Protein AF-A0A6V7JTK4-F1 (afdb_monomer)

Mean predicted aligned error: 4.04 Å

Foldseek 3Di:
DDQVVVQVVCPVPDDPVPGPPLTDDDDPDFDADPVGHGPVVVVVVVSPDD

Solvent-accessible surface area (backbone atoms only — not comparable to full-atom values): 3350 Å² total; per-residue (Å²): 138,56,54,62,59,52,44,53,52,43,50,74,76,43,62,77,92,71,41,60,84,89,60,66,79,92,68,99,67,85,57,56,42,100,86,69,46,77,31,59,70,60,52,50,52,63,71,70,60,129

Organism: NCBI:txid1563983

Secondary structure (DSSP, 8-state):
--HHHHHHHHHHHS-GGGS-TT-----SS--B-TTS-B-HHHHHHHHH--

Structure (mmCIF, N/CA/C/O backbone):
data_AF-A0A6V7JTK4-F1
#
_entry.id   AF-A0A6V7JTK4-F1
#
loop_
_atom_site.group_PDB
_atom_site.id
_atom_site.type_symbol
_atom_site.label_atom_id
_atom_site.label_alt_id
_atom_site.label_comp_id
_atom_site.label_asym_id
_atom_site.label_entity_id
_atom_site.label_seq_id
_atom_site.pdbx_PDB_ins_code
_atom_site.Cartn_x
_atom_site.Cartn_y
_atom_site.Cartn_z
_atom_site.occupancy
_atom_site.B_iso_or_equiv
_atom_site.auth_seq_id
_atom_site.auth_comp_id
_atom_site.auth_asym_id
_atom_site.auth_atom_id
_atom_site.pdbx_PDB_model_num
ATOM 1 N N . ILE A 1 1 ? -5.945 -9.297 -10.113 1.00 82.81 1 ILE A N 1
ATOM 2 C CA . ILE A 1 1 ? -4.756 -8.528 -9.696 1.00 82.81 1 ILE A CA 1
ATOM 3 C C . ILE A 1 1 ? -4.198 -9.239 -8.487 1.00 82.81 1 ILE A C 1
ATOM 5 O O . ILE A 1 1 ? -4.936 -9.437 -7.526 1.00 82.81 1 ILE A O 1
ATOM 9 N N . THR A 1 2 ? -2.964 -9.701 -8.592 1.00 93.06 2 THR A N 1
ATOM 10 C CA . THR A 1 2 ? -2.228 -10.346 -7.508 1.00 93.06 2 THR A CA 1
ATOM 11 C C . THR A 1 2 ? -1.256 -9.354 -6.872 1.00 93.06 2 THR A C 1
ATOM 13 O O . THR A 1 2 ? -1.044 -8.256 -7.383 1.00 93.06 2 THR A O 1
ATOM 16 N N . GLU A 1 3 ? -0.671 -9.724 -5.738 1.00 92.62 3 GLU A N 1
ATOM 17 C CA . GLU A 1 3 ? 0.337 -8.904 -5.058 1.00 92.62 3 GLU A CA 1
ATOM 18 C C . GLU A 1 3 ? 1.605 -8.750 -5.912 1.00 92.62 3 GLU A C 1
ATOM 20 O O . GLU A 1 3 ? 2.152 -7.652 -5.994 1.00 92.62 3 GLU A O 1
ATOM 25 N N . ASN A 1 4 ? 2.012 -9.812 -6.617 1.00 92.06 4 ASN A N 1
ATOM 26 C CA . ASN A 1 4 ? 3.169 -9.788 -7.516 1.00 92.06 4 ASN A CA 1
ATOM 27 C C . ASN A 1 4 ? 2.940 -8.870 -8.720 1.00 92.06 4 ASN A C 1
ATOM 29 O O . ASN A 1 4 ? 3.828 -8.088 -9.038 1.00 92.06 4 ASN A O 1
ATOM 33 N N . ASP A 1 5 ? 1.736 -8.875 -9.312 1.00 94.25 5 ASP A N 1
ATOM 34 C CA . ASP A 1 5 ? 1.417 -7.977 -10.435 1.00 94.25 5 ASP A CA 1
ATOM 35 C C . ASP A 1 5 ? 1.661 -6.502 -10.059 1.00 94.25 5 ASP A C 1
ATOM 37 O O . ASP A 1 5 ? 2.121 -5.710 -10.878 1.00 94.25 5 ASP A O 1
ATOM 41 N N . ILE A 1 6 ? 1.363 -6.123 -8.808 1.00 94.81 6 ILE A N 1
ATOM 42 C CA . ILE A 1 6 ? 1.562 -4.755 -8.306 1.00 94.81 6 ILE A CA 1
ATOM 43 C C . ILE A 1 6 ? 3.047 -4.467 -8.066 1.00 94.81 6 ILE A C 1
ATOM 45 O O . ILE A 1 6 ? 3.513 -3.372 -8.383 1.00 94.81 6 ILE A O 1
ATOM 49 N N . VAL A 1 7 ? 3.791 -5.423 -7.501 1.00 94.31 7 VAL A N 1
ATOM 50 C CA . VAL A 1 7 ? 5.238 -5.277 -7.283 1.00 94.31 7 VAL A CA 1
ATOM 51 C C . VAL A 1 7 ? 5.963 -5.100 -8.615 1.00 94.31 7 VAL A C 1
ATOM 53 O O . VAL A 1 7 ? 6.755 -4.167 -8.740 1.00 94.31 7 VAL A O 1
ATOM 56 N N . ASP A 1 8 ? 5.647 -5.929 -9.608 1.00 94.69 8 ASP A N 1
ATOM 57 C CA . ASP A 1 8 ? 6.263 -5.882 -10.935 1.00 94.69 8 ASP A CA 1
ATOM 58 C C . ASP A 1 8 ? 5.918 -4.582 -11.667 1.00 94.69 8 ASP A C 1
ATOM 60 O O . ASP A 1 8 ? 6.796 -3.940 -12.243 1.00 94.69 8 ASP A O 1
ATOM 64 N N . PHE A 1 9 ? 4.662 -4.137 -11.571 1.00 95.44 9 PHE A N 1
ATOM 65 C CA . PHE A 1 9 ? 4.227 -2.860 -12.135 1.00 95.44 9 PHE A CA 1
ATOM 66 C C . PHE A 1 9 ? 5.014 -1.677 -11.552 1.00 95.44 9 PHE A C 1
ATOM 68 O O . PHE A 1 9 ? 5.530 -0.835 -12.286 1.00 95.44 9 PHE A O 1
ATOM 75 N N . VAL A 1 10 ? 5.176 -1.636 -10.225 1.00 94.62 10 VAL A N 1
ATOM 76 C CA . VAL A 1 10 ? 5.975 -0.596 -9.564 1.00 94.62 10 VAL A CA 1
ATOM 77 C C . VAL A 1 10 ? 7.454 -0.706 -9.934 1.00 94.62 10 VAL A C 1
ATOM 79 O O . VAL A 1 10 ? 8.109 0.317 -10.125 1.00 94.62 10 VAL A O 1
ATOM 82 N N . ALA A 1 11 ? 7.985 -1.924 -10.040 1.00 94.88 11 ALA A N 1
ATOM 83 C CA . ALA A 1 11 ? 9.388 -2.141 -10.358 1.00 94.88 11 ALA A CA 1
ATOM 84 C C . ALA A 1 11 ? 9.754 -1.706 -11.784 1.00 94.88 11 ALA A C 1
ATOM 86 O O . ALA A 1 11 ? 10.867 -1.228 -12.012 1.00 94.88 11 ALA A O 1
ATOM 87 N N . GLN A 1 12 ? 8.817 -1.855 -12.722 1.00 96.50 12 GLN A N 1
ATOM 88 C CA . GLN A 1 12 ? 8.978 -1.446 -14.114 1.00 96.50 12 GLN A CA 1
ATOM 89 C C . GLN A 1 12 ? 8.964 0.080 -14.277 1.00 96.50 12 GLN A C 1
ATOM 91 O O . GLN A 1 12 ? 9.766 0.621 -15.039 1.00 96.50 12 GLN A O 1
ATOM 96 N N . ASP A 1 13 ? 8.068 0.767 -13.563 1.00 95.88 13 ASP A N 1
ATOM 97 C CA . ASP A 1 13 ? 7.776 2.179 -13.821 1.00 95.88 13 ASP A CA 1
ATOM 98 C C . ASP A 1 13 ? 8.489 3.144 -12.851 1.00 95.88 13 ASP A C 1
ATOM 100 O O . ASP A 1 13 ? 8.639 4.328 -13.166 1.00 95.88 13 ASP A O 1
ATOM 104 N N . LEU A 1 14 ? 8.951 2.671 -11.680 1.00 95.44 14 LEU A N 1
ATOM 105 C CA . LEU A 1 14 ? 9.624 3.496 -10.668 1.00 95.44 14 LEU A CA 1
ATOM 106 C C . LEU A 1 14 ? 11.102 3.119 -10.440 1.00 95.44 14 LEU A C 1
ATOM 108 O O . LEU A 1 14 ? 11.498 1.961 -10.591 1.00 95.44 14 LEU A O 1
ATOM 112 N N . PRO A 1 15 ? 11.935 4.080 -9.988 1.00 95.31 15 PRO A N 1
ATOM 113 C CA . PRO A 1 15 ? 13.311 3.802 -9.583 1.00 95.31 15 PRO A CA 1
ATOM 114 C C . PRO A 1 15 ? 13.405 2.794 -8.426 1.00 95.31 15 PRO A C 1
ATOM 116 O O . PRO A 1 15 ? 12.561 2.788 -7.532 1.00 95.31 15 PRO A O 1
ATOM 119 N N . ASP A 1 16 ? 14.506 2.037 -8.376 1.00 94.12 16 ASP A N 1
ATOM 120 C CA . ASP A 1 16 ? 14.761 0.948 -7.409 1.00 94.12 16 ASP A CA 1
ATOM 121 C C . ASP A 1 16 ? 14.490 1.307 -5.933 1.00 94.12 16 ASP A C 1
ATOM 123 O O . ASP A 1 16 ? 13.933 0.515 -5.173 1.00 94.12 16 ASP A O 1
ATOM 127 N N . HIS A 1 17 ? 14.807 2.534 -5.510 1.00 94.50 17 HIS A N 1
ATOM 128 C CA . HIS A 1 17 ? 14.590 2.975 -4.126 1.00 94.50 17 HIS A CA 1
ATOM 129 C C . HIS A 1 17 ? 13.106 3.127 -3.732 1.00 94.50 17 HIS A C 1
ATOM 131 O O . HIS A 1 17 ? 12.809 3.284 -2.547 1.00 94.50 17 HIS A O 1
ATOM 137 N N . MET A 1 18 ? 12.185 3.105 -4.699 1.00 94.56 18 MET A N 1
ATOM 138 C CA . MET A 1 18 ? 10.732 3.155 -4.489 1.00 94.56 18 MET A CA 1
ATOM 139 C C . MET A 1 18 ? 10.068 1.778 -4.599 1.00 94.56 18 MET A C 1
ATOM 141 O O . MET A 1 18 ? 8.852 1.672 -4.434 1.00 94.56 18 MET A O 1
ATOM 145 N N . HIS A 1 19 ? 10.836 0.721 -4.878 1.00 94.81 19 HIS A N 1
ATOM 146 C CA . HIS A 1 19 ? 10.289 -0.625 -5.014 1.00 94.81 19 HIS A CA 1
ATOM 147 C C . HIS A 1 19 ? 9.696 -1.119 -3.688 1.00 94.81 19 HIS A C 1
ATOM 149 O O . HIS A 1 19 ? 10.233 -0.880 -2.602 1.00 94.81 19 HIS A O 1
ATOM 155 N N . LEU A 1 20 ? 8.587 -1.855 -3.773 1.00 93.38 20 LEU A N 1
ATOM 156 C CA . LEU A 1 20 ? 7.807 -2.323 -2.622 1.00 93.38 20 LEU A CA 1
ATOM 157 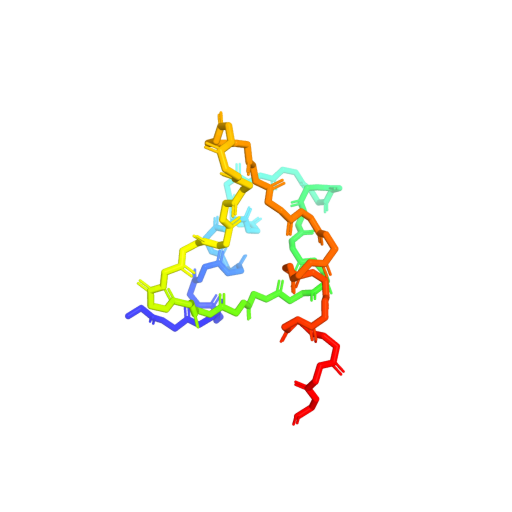C C . LEU A 1 20 ? 8.426 -3.571 -1.966 1.00 93.38 20 LEU A C 1
ATOM 159 O O . LEU A 1 20 ? 7.810 -4.628 -1.875 1.00 93.38 20 LEU A O 1
ATOM 163 N N . ARG A 1 21 ? 9.657 -3.442 -1.457 1.00 90.06 21 ARG A N 1
ATOM 164 C CA . ARG A 1 21 ? 10.419 -4.544 -0.828 1.00 90.06 21 ARG A CA 1
ATOM 165 C C . ARG A 1 21 ? 9.785 -5.092 0.452 1.00 90.06 21 ARG A C 1
ATOM 167 O O . ARG A 1 21 ? 10.091 -6.203 0.861 1.00 90.06 21 ARG A O 1
ATOM 174 N N . GLY A 1 22 ? 8.916 -4.305 1.087 1.00 87.44 22 GLY A N 1
ATOM 175 C CA . GLY A 1 22 ? 8.132 -4.729 2.249 1.00 87.44 22 GLY A CA 1
ATOM 176 C C . GLY A 1 22 ? 6.944 -5.631 1.905 1.00 87.44 22 GLY A C 1
ATOM 177 O O . GLY A 1 22 ? 6.217 -6.017 2.815 1.00 87.44 22 GLY A O 1
ATOM 178 N N . GLY A 1 23 ? 6.745 -5.942 0.620 1.00 89.75 23 GLY A N 1
ATOM 179 C CA . GLY A 1 23 ? 5.604 -6.695 0.124 1.00 89.75 23 GLY A CA 1
ATOM 180 C C . GLY A 1 23 ? 4.372 -5.825 -0.115 1.00 89.75 23 GLY A C 1
ATOM 181 O O . GLY A 1 23 ? 4.348 -4.618 0.149 1.00 89.75 23 GLY A O 1
ATOM 182 N N . VAL A 1 24 ? 3.334 -6.471 -0.634 1.00 92.19 24 VAL A N 1
ATOM 183 C CA . VAL A 1 24 ? 2.019 -5.893 -0.905 1.00 92.19 24 VAL A CA 1
ATOM 184 C C . VAL A 1 24 ? 0.989 -6.815 -0.274 1.00 92.19 24 VAL A C 1
ATOM 186 O O . VAL A 1 24 ? 1.159 -8.025 -0.314 1.00 92.19 24 VAL A O 1
ATOM 189 N N . LYS A 1 25 ? -0.068 -6.240 0.302 1.00 90.75 25 LYS A N 1
ATOM 190 C CA . LYS A 1 25 ? -1.227 -6.993 0.781 1.00 90.75 25 LYS A CA 1
ATOM 191 C C . LYS A 1 25 ? -2.493 -6.349 0.261 1.00 90.75 25 LYS A C 1
ATOM 193 O O . LYS A 1 25 ? -2.676 -5.140 0.428 1.00 90.75 25 LYS A O 1
ATOM 198 N N . ILE A 1 26 ? -3.361 -7.145 -0.351 1.00 90.94 26 ILE A N 1
ATOM 199 C CA . ILE A 1 26 ? -4.671 -6.666 -0.796 1.00 90.94 26 ILE A CA 1
ATOM 200 C C . ILE A 1 26 ? -5.622 -6.668 0.404 1.00 90.94 26 ILE A C 1
ATOM 202 O O . ILE A 1 26 ? -5.744 -7.659 1.119 1.00 90.94 26 ILE A O 1
ATOM 206 N N . LEU A 1 27 ? -6.263 -5.526 0.646 1.00 90.81 27 LEU A N 1
ATOM 207 C CA . LEU A 1 27 ? -7.221 -5.325 1.731 1.00 90.81 27 LEU A CA 1
ATOM 208 C C . LEU A 1 27 ? -8.578 -4.962 1.139 1.00 90.81 27 LEU A C 1
ATOM 210 O O . LEU A 1 27 ? -8.639 -4.145 0.222 1.00 90.81 27 LEU A O 1
ATOM 214 N N . ASP A 1 28 ? -9.653 -5.484 1.724 1.00 91.00 28 ASP A N 1
ATOM 215 C CA . ASP A 1 28 ? -11.017 -5.115 1.326 1.00 91.00 28 ASP A CA 1
ATOM 216 C C . ASP A 1 28 ? -11.324 -3.645 1.643 1.00 91.00 28 ASP A C 1
ATOM 218 O O . ASP A 1 28 ? -12.044 -2.970 0.909 1.00 91.00 28 ASP A O 1
ATOM 222 N N . GLN A 1 29 ? -10.759 -3.127 2.739 1.00 91.38 29 GLN A N 1
ATOM 223 C CA . GLN A 1 29 ? -10.942 -1.742 3.154 1.00 91.38 29 GLN A CA 1
ATOM 224 C C . GLN A 1 29 ? -9.679 -1.170 3.799 1.00 91.38 29 GLN A C 1
ATOM 226 O O . GLN A 1 29 ? -9.056 -1.785 4.669 1.00 91.38 29 GLN A O 1
ATOM 231 N N . MET A 1 30 ? -9.339 0.063 3.423 1.00 91.94 30 MET A N 1
ATOM 232 C CA . MET A 1 30 ? -8.228 0.788 4.028 1.00 91.94 30 MET A CA 1
ATOM 233 C C . MET A 1 30 ? -8.592 1.230 5.458 1.00 91.94 30 MET A C 1
ATOM 235 O O . MET A 1 30 ? -9.664 1.805 5.676 1.00 91.94 30 MET A O 1
ATOM 239 N N . PRO A 1 31 ? -7.728 0.990 6.461 1.00 93.12 31 PRO A N 1
ATOM 240 C CA . PRO A 1 31 ? -8.008 1.412 7.822 1.00 93.12 31 PRO A CA 1
ATOM 241 C C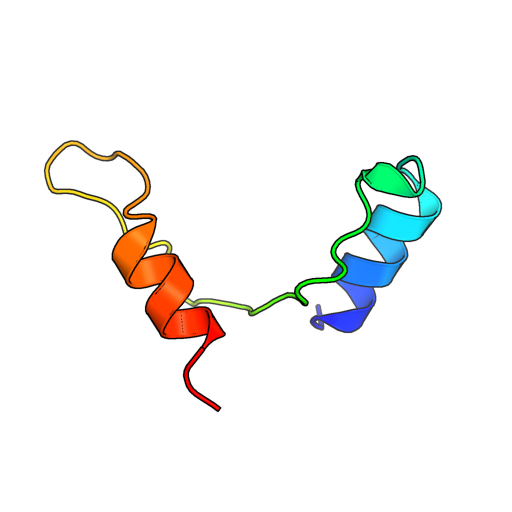 . PRO A 1 31 ? -7.804 2.924 7.952 1.00 93.12 31 PRO A C 1
ATOM 243 O O . PRO A 1 31 ? -6.693 3.432 7.776 1.00 93.12 31 PRO A O 1
ATOM 246 N N . TYR A 1 32 ? -8.864 3.636 8.326 1.00 96.00 32 TYR A N 1
ATOM 247 C CA . TYR A 1 32 ? -8.830 5.069 8.614 1.00 96.00 32 TYR A CA 1
ATOM 248 C C . TYR A 1 32 ? -9.048 5.352 10.106 1.00 96.00 32 TYR A C 1
ATOM 250 O O . TYR A 1 32 ? -9.590 4.530 10.848 1.00 96.00 32 TYR A O 1
ATOM 258 N N . THR A 1 33 ? -8.580 6.513 10.560 1.00 94.12 33 THR A N 1
ATOM 259 C CA . THR A 1 33 ? -8.952 7.102 11.849 1.00 94.12 33 THR A CA 1
ATOM 260 C C . THR A 1 33 ? -10.346 7.718 11.756 1.00 94.12 33 THR A C 1
ATOM 262 O O . THR A 1 33 ? -10.856 7.940 10.661 1.00 94.12 33 THR A O 1
ATOM 265 N N . GLU A 1 34 ? -10.940 8.077 12.894 1.00 92.50 34 GLU A N 1
ATOM 266 C CA . GLU A 1 34 ? -12.241 8.772 12.942 1.00 92.50 34 GLU A CA 1
ATOM 267 C C . GLU A 1 34 ? -12.246 10.084 12.135 1.00 92.50 34 GLU A C 1
ATOM 269 O O . GLU A 1 34 ? -13.270 10.511 11.621 1.00 92.50 34 GLU A O 1
ATOM 274 N N . THR A 1 35 ? -11.073 10.696 11.964 1.00 94.00 35 THR A N 1
ATOM 275 C CA . THR A 1 35 ? -10.850 11.914 11.172 1.00 94.00 35 THR A CA 1
ATOM 276 C C . THR A 1 35 ? -10.510 11.656 9.696 1.00 94.00 35 THR A C 1
ATOM 278 O O . THR A 1 35 ? -10.143 12.590 8.987 1.00 94.00 35 THR A O 1
ATOM 281 N N . GLY A 1 36 ? -10.571 10.404 9.225 1.00 93.00 36 GLY A N 1
ATOM 282 C CA . GLY A 1 36 ? -10.339 10.032 7.822 1.00 93.00 36 GLY A CA 1
ATOM 283 C C . GLY A 1 36 ? -8.869 9.918 7.397 1.00 93.00 36 GLY A C 1
ATOM 284 O O . GLY A 1 36 ? -8.582 9.723 6.218 1.00 93.00 36 GLY A O 1
ATOM 285 N N . LYS A 1 37 ? -7.904 10.016 8.321 1.00 95.31 37 LYS A N 1
ATOM 286 C CA . LYS A 1 37 ? -6.475 9.801 8.015 1.00 95.31 37 LYS A CA 1
ATOM 287 C C . LYS A 1 37 ? -6.155 8.310 7.988 1.00 95.31 37 LYS A C 1
ATOM 289 O O . LYS A 1 37 ? -6.764 7.540 8.719 1.00 95.31 37 LYS A O 1
ATOM 294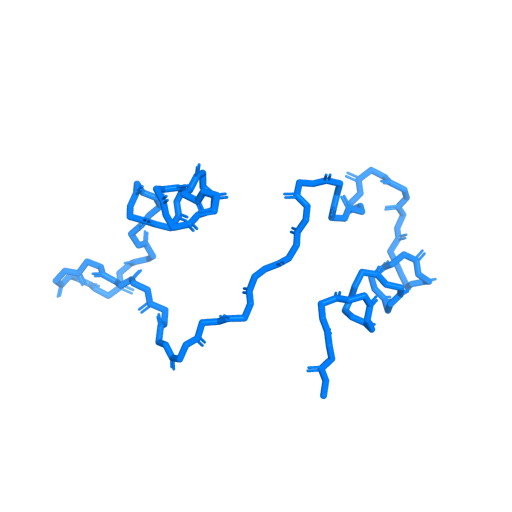 N N . ILE A 1 38 ? -5.162 7.887 7.202 1.00 94.50 38 ILE A N 1
ATOM 295 C CA . ILE A 1 38 ? -4.727 6.479 7.186 1.00 94.50 38 ILE A CA 1
ATOM 296 C C . ILE A 1 38 ? -4.216 6.080 8.571 1.00 94.50 38 ILE A C 1
ATOM 298 O O . ILE A 1 38 ? -3.271 6.672 9.107 1.00 94.50 38 ILE A O 1
ATOM 302 N N 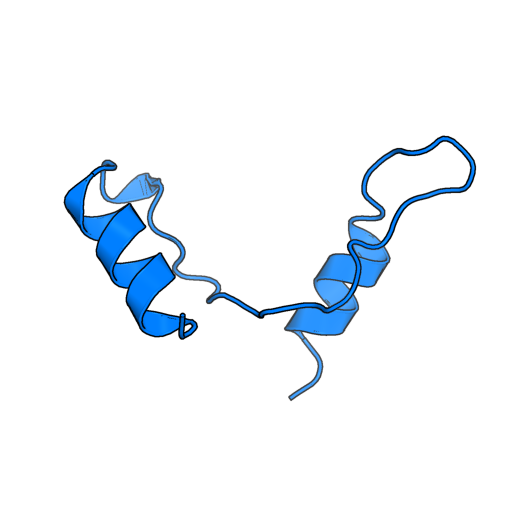. PHE A 1 39 ? -4.791 5.019 9.126 1.00 95.19 39 PHE A N 1
ATOM 303 C CA . PHE A 1 39 ? -4.389 4.485 10.414 1.00 95.19 39 PHE A CA 1
ATOM 304 C C . PHE A 1 39 ? -3.166 3.567 10.259 1.00 95.19 39 PHE A C 1
ATOM 306 O O . PHE A 1 39 ? -3.261 2.339 10.269 1.00 95.19 39 PHE A O 1
ATOM 313 N N . LYS A 1 40 ? -1.980 4.185 10.167 1.00 91.69 40 LYS A N 1
ATOM 314 C CA . LYS A 1 40 ? -0.692 3.504 9.929 1.00 91.69 40 LYS A CA 1
ATOM 315 C C . LYS A 1 40 ? -0.393 2.355 10.898 1.00 91.69 40 LYS A C 1
ATOM 317 O O . LYS A 1 40 ? 0.183 1.360 10.481 1.00 91.69 40 LYS A O 1
ATOM 322 N N . MET A 1 41 ? -0.762 2.478 12.176 1.00 91.19 41 MET A N 1
ATOM 323 C CA . MET A 1 41 ? -0.529 1.424 13.175 1.00 91.19 41 MET A CA 1
ATOM 324 C C . MET A 1 41 ? -1.321 0.152 12.853 1.00 91.19 41 MET A C 1
ATOM 326 O O . MET A 1 41 ? -0.741 -0.930 12.838 1.00 91.19 41 MET A O 1
ATOM 330 N N . LYS A 1 42 ? -2.617 0.289 12.534 1.00 89.62 42 LYS A N 1
ATOM 331 C CA . LYS A 1 42 ? -3.447 -0.845 12.107 1.00 89.62 42 LYS A CA 1
ATOM 332 C C . LYS A 1 42 ? -2.926 -1.439 10.803 1.00 89.62 42 LYS A C 1
ATOM 334 O O . LYS A 1 42 ? -2.763 -2.647 10.730 1.00 89.62 42 LYS A O 1
ATOM 339 N N . LEU A 1 43 ? -2.571 -0.595 9.831 1.00 90.94 43 LEU A N 1
ATOM 340 C CA . LEU A 1 43 ? -2.013 -1.050 8.556 1.00 90.94 43 LEU A CA 1
ATOM 341 C C . LEU A 1 43 ? -0.727 -1.877 8.741 1.00 90.94 43 LEU A C 1
ATOM 343 O O . LEU A 1 43 ? -0.594 -2.940 8.145 1.00 90.94 43 LEU A O 1
ATOM 347 N N . LYS A 1 44 ? 0.196 -1.432 9.608 1.00 89.19 44 LYS A N 1
ATOM 348 C CA . LYS A 1 44 ? 1.407 -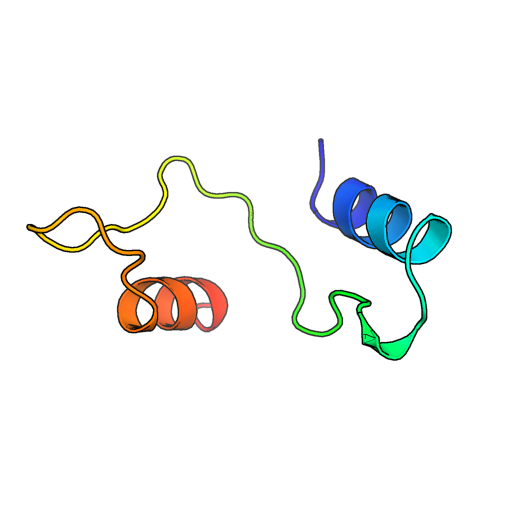2.198 9.947 1.00 89.19 44 LYS A CA 1
ATOM 349 C C . LYS A 1 44 ? 1.073 -3.538 10.599 1.00 89.19 44 LYS A C 1
ATOM 351 O O . LYS A 1 44 ? 1.641 -4.548 10.204 1.00 89.19 44 LYS A O 1
ATOM 356 N N . ALA A 1 45 ? 0.137 -3.564 11.548 1.00 88.81 45 ALA A N 1
ATOM 357 C CA . ALA A 1 45 ? -0.288 -4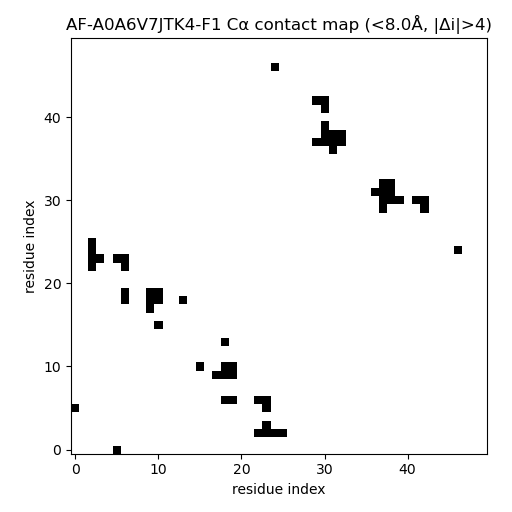.809 12.187 1.00 88.81 45 ALA A CA 1
ATOM 358 C C . ALA A 1 45 ? -0.854 -5.815 11.165 1.00 88.81 45 ALA A C 1
ATOM 360 O O . ALA A 1 45 ? -0.532 -7.001 11.223 1.00 88.81 45 ALA A O 1
ATOM 361 N N . THR A 1 46 ? -1.622 -5.340 10.178 1.00 87.31 46 THR A N 1
ATOM 362 C CA . THR A 1 46 ? -2.160 -6.188 9.104 1.00 87.31 46 THR A CA 1
ATOM 363 C C . THR A 1 46 ? -1.070 -6.789 8.209 1.00 87.31 46 THR A C 1
ATOM 365 O O . THR A 1 46 ? -1.252 -7.900 7.714 1.00 87.31 46 THR A O 1
ATOM 368 N N . MET A 1 47 ? 0.057 -6.093 8.024 1.00 83.56 47 MET A N 1
ATOM 369 C CA . MET A 1 47 ? 1.214 -6.575 7.251 1.00 83.56 47 MET A CA 1
ATOM 370 C C . MET A 1 47 ? 2.088 -7.568 8.037 1.00 83.56 47 MET A C 1
ATOM 372 O O . MET A 1 47 ? 2.705 -8.436 7.438 1.00 83.56 47 MET A O 1
ATOM 376 N N . MET A 1 48 ? 2.144 -7.451 9.369 1.00 78.25 48 MET A N 1
ATOM 377 C CA . MET A 1 48 ? 2.988 -8.296 10.236 1.00 78.25 48 MET A CA 1
ATOM 378 C C . MET A 1 48 ? 2.327 -9.618 10.654 1.00 78.25 48 MET A C 1
ATOM 380 O O . MET A 1 48 ? 2.996 -10.488 11.205 1.00 78.2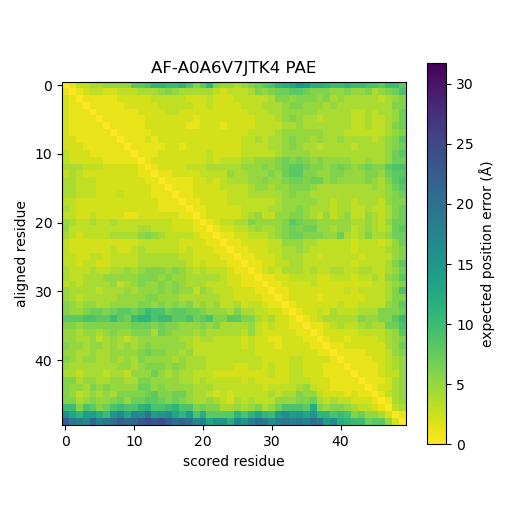5 48 MET A O 1
ATOM 384 N N . THR A 1 49 ? 1.019 -9.763 10.446 1.00 64.06 49 THR A N 1
ATOM 385 C CA . THR A 1 49 ? 0.3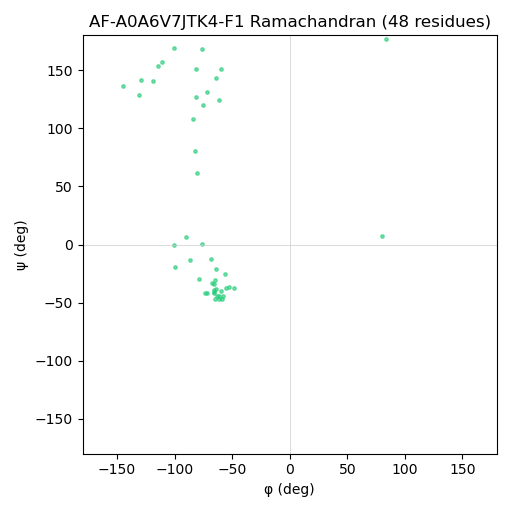01 -10.997 10.784 1.00 64.06 49 THR A CA 1
ATOM 386 C C . THR A 1 49 ? 0.466 -11.987 9.626 1.00 64.06 49 THR A C 1
ATOM 388 O O . THR A 1 49 ? -0.079 -11.734 8.547 1.00 64.06 49 THR A O 1
ATOM 391 N N . HIS A 1 50 ? 1.275 -13.028 9.869 1.00 52.03 50 HIS A N 1
ATOM 392 C CA . HIS A 1 50 ? 1.620 -14.131 8.960 1.00 52.03 50 HIS A CA 1
ATOM 393 C C . HIS A 1 50 ? 0.403 -14.927 8.487 1.00 52.03 50 HIS A C 1
ATOM 395 O O . HIS A 1 50 ? -0.478 -15.205 9.334 1.00 52.03 50 HIS A O 1
#

Radius of gyration: 12.74 Å; Cα contacts (8 Å, |Δi|>4): 31; chains: 1; bounding box: 27×26×27 Å

InterPro domains:
  IPR045851 AMP-binding enzyme domain superfamily [G3DSA:3.30.300.30] (1-49)

pLDDT: mean 90.77, std 7.65, range [52.03, 96.5]

Sequence (50 aa):
ITENDIVDFVAQDLPDHMHLRGGVKILDQMPYTETGKIFKMKLKATMMTH

Nearest PDB structures (foldseek):
  2d1q-assembly1_A  TM=8.900E-01  e=2.499E-03  Nipponoluciola cruciata
  6k4c-assembly1_A  TM=9.043E-01  e=4.953E-03  Lampyridae
  7kyd-assemb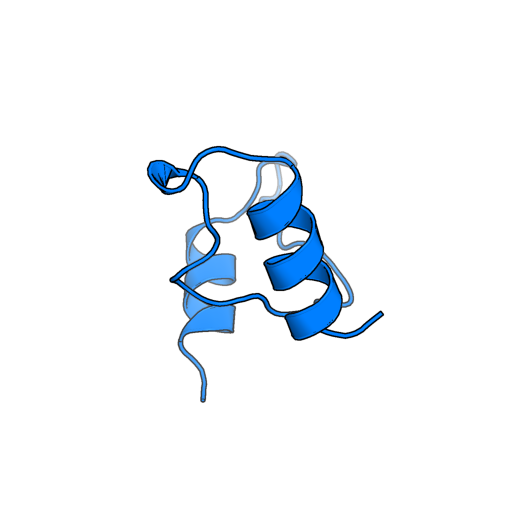ly1_A  TM=8.975E-01  e=5.344E-03  Drosophila melanogaster
  4g37-assembly2_B  TM=8.935E-01  e=5.344E-03  Photinus pyralis
  2d1t-assembly1_A  TM=8.764E-01  e=7.243E-03  Nipponoluciola cruciata